Protein AF-A0A2D5BRN7-F1 (afdb_monomer)

Secondary structure (DSSP, 8-state):
--TTS-HHHHHHHIIIII---HHHHHHHHHHHHHHHHHS-GGGB-SEEEETTTTEEEE-TTSTTPPP--GGGB---HHHHB-THHHHHHHHB-TTGGGGGT--HHHHHHHHHHHHT-S-THHHHHHHHHTGGG--GGGB-TTS-HHHHHHHHHHHHH----

Structure (mmCIF, N/CA/C/O backbone):
data_AF-A0A2D5BRN7-F1
#
_entry.id   AF-A0A2D5BRN7-F1
#
loop_
_atom_site.group_PDB
_atom_site.id
_atom_site.type_symbol
_atom_site.label_atom_id
_atom_site.label_alt_id
_atom_site.label_comp_id
_atom_site.label_asym_id
_atom_site.label_entity_id
_atom_site.label_seq_id
_atom_site.pdbx_PDB_ins_code
_atom_site.Cartn_x
_atom_site.Cartn_y
_atom_site.Cartn_z
_atom_site.occupancy
_atom_site.B_iso_or_equiv
_atom_site.auth_seq_id
_atom_site.auth_comp_id
_atom_site.auth_asym_id
_atom_site.auth_atom_id
_atom_site.pdbx_PDB_model_num
ATOM 1 N N . MET A 1 1 ? -0.444 -4.645 -25.478 1.00 41.91 1 MET A N 1
ATOM 2 C CA . MET A 1 1 ? -0.661 -5.653 -26.539 1.00 41.91 1 MET A CA 1
ATOM 3 C C . MET A 1 1 ? 0.668 -5.868 -27.277 1.00 41.91 1 MET A C 1
ATOM 5 O O . MET A 1 1 ? 0.837 -5.384 -28.381 1.00 41.91 1 MET A O 1
ATOM 9 N N . LEU A 1 2 ? 1.646 -6.511 -26.616 1.00 46.59 2 LEU A N 1
ATOM 10 C CA . LEU A 1 2 ? 3.010 -6.772 -27.132 1.00 46.59 2 LEU A CA 1
ATOM 11 C C . LEU A 1 2 ? 3.232 -8.255 -27.507 1.00 46.59 2 LEU A C 1
ATOM 13 O O . LEU A 1 2 ? 4.282 -8.614 -28.023 1.00 46.59 2 LEU A O 1
ATOM 17 N N . PHE A 1 3 ? 2.231 -9.114 -27.284 1.00 48.59 3 PHE A N 1
ATOM 18 C CA . PHE A 1 3 ? 2.343 -10.577 -27.379 1.00 48.59 3 PHE A CA 1
ATOM 19 C C . PHE A 1 3 ? 2.265 -11.162 -28.805 1.00 48.59 3 PHE A C 1
ATOM 21 O O . PHE A 1 3 ? 2.255 -12.377 -28.951 1.00 48.59 3 PHE A O 1
ATOM 28 N N . PHE A 1 4 ? 2.216 -10.332 -29.854 1.00 57.69 4 PHE A N 1
ATOM 29 C CA . PHE A 1 4 ? 2.143 -10.788 -31.257 1.00 57.69 4 PHE A CA 1
ATOM 30 C C . PHE A 1 4 ? 3.431 -10.556 -32.061 1.00 57.69 4 PHE A C 1
ATOM 32 O O . PHE A 1 4 ? 3.465 -10.839 -33.257 1.00 57.69 4 PHE A O 1
ATOM 39 N N . LEU A 1 5 ? 4.488 -10.035 -31.436 1.00 56.72 5 LEU A N 1
ATOM 40 C CA . LEU A 1 5 ? 5.772 -9.845 -32.104 1.00 56.72 5 LEU A CA 1
ATOM 41 C C . LEU A 1 5 ? 6.642 -11.108 -31.966 1.00 56.72 5 LEU A C 1
ATOM 43 O O . LEU A 1 5 ? 6.657 -11.715 -30.893 1.00 56.72 5 LEU A O 1
ATOM 47 N N . PRO A 1 6 ? 7.396 -11.491 -33.015 1.00 76.44 6 PRO A N 1
ATOM 48 C CA . PRO A 1 6 ? 8.468 -12.474 -32.910 1.00 76.44 6 PRO A CA 1
ATOM 49 C C . PRO A 1 6 ? 9.373 -12.171 -31.711 1.00 76.44 6 PRO A C 1
ATOM 51 O O . PRO A 1 6 ? 9.703 -11.009 -31.458 1.00 76.44 6 PRO A O 1
ATOM 54 N N . HIS A 1 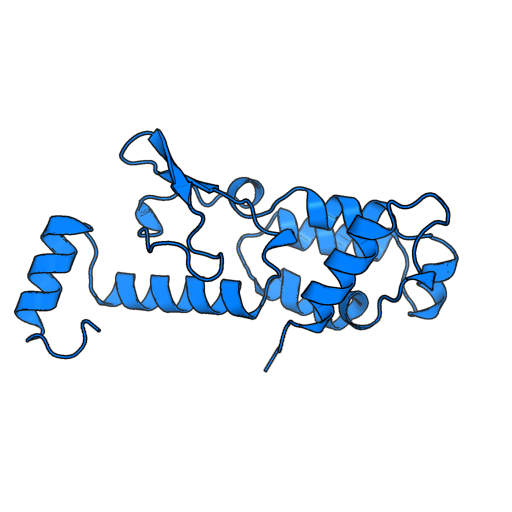7 ? 9.781 -13.213 -30.986 1.00 66.69 7 HIS A N 1
ATOM 55 C CA . HIS A 1 7 ? 10.510 -13.098 -29.718 1.00 66.69 7 HIS A CA 1
ATOM 56 C C . HIS A 1 7 ? 11.777 -12.224 -29.830 1.00 66.69 7 HIS A C 1
ATOM 58 O O . HIS A 1 7 ? 12.123 -11.497 -28.898 1.00 66.69 7 HIS A O 1
ATOM 64 N N . ASP A 1 8 ? 12.416 -12.231 -31.001 1.00 67.69 8 ASP A N 1
ATOM 65 C CA . ASP A 1 8 ? 13.614 -11.449 -31.315 1.00 67.69 8 ASP A CA 1
ATOM 66 C C . ASP A 1 8 ? 13.337 -9.940 -31.409 1.00 67.69 8 ASP A C 1
ATOM 68 O O . ASP A 1 8 ? 14.150 -9.130 -30.970 1.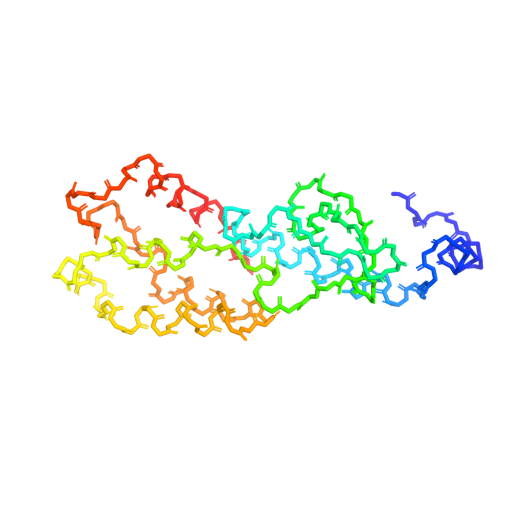00 67.69 8 ASP A O 1
ATOM 72 N N . LEU A 1 9 ? 12.163 -9.545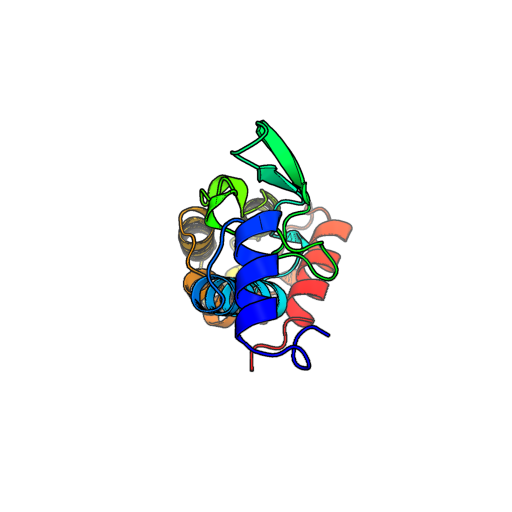 -31.914 1.00 67.50 9 LEU A N 1
ATOM 73 C CA . LEU A 1 9 ? 11.755 -8.140 -32.006 1.00 67.50 9 LEU A CA 1
ATOM 74 C C . LEU A 1 9 ? 11.314 -7.587 -30.648 1.00 67.50 9 LEU A C 1
ATOM 76 O O . LEU A 1 9 ? 11.620 -6.440 -30.330 1.00 67.50 9 LEU A O 1
ATOM 80 N N . VAL A 1 10 ? 10.656 -8.407 -29.821 1.00 67.50 10 VAL A N 1
ATOM 81 C CA . VAL A 1 10 ? 10.353 -8.051 -28.424 1.00 67.50 10 VAL A CA 1
ATOM 82 C C . VAL A 1 10 ? 11.653 -7.827 -27.652 1.00 67.50 10 VAL A C 1
ATOM 84 O O . VAL A 1 10 ? 11.815 -6.790 -27.016 1.00 67.50 10 VAL A O 1
ATOM 87 N N . ASN A 1 11 ? 12.611 -8.750 -27.772 1.00 65.88 11 ASN A N 1
ATOM 88 C CA . ASN A 1 11 ? 13.938 -8.610 -27.174 1.00 65.88 11 ASN A CA 1
ATOM 89 C C . ASN A 1 11 ? 14.634 -7.317 -27.611 1.00 65.88 11 ASN A C 1
ATOM 91 O O . ASN A 1 11 ? 15.166 -6.594 -26.770 1.00 65.88 11 ASN A O 1
ATOM 95 N N . LEU A 1 12 ? 14.609 -7.004 -28.908 1.00 62.31 12 LEU A N 1
ATOM 96 C CA . LEU A 1 12 ? 15.291 -5.836 -29.455 1.00 62.31 12 LEU A CA 1
ATOM 97 C C . LEU A 1 12 ? 14.672 -4.519 -28.960 1.00 62.31 12 LEU A C 1
ATOM 99 O O . LEU A 1 12 ? 15.410 -3.649 -28.505 1.00 62.31 12 LEU A O 1
ATOM 103 N N . VAL A 1 13 ? 13.339 -4.394 -28.955 1.00 67.50 13 VAL A N 1
ATOM 104 C CA . VAL A 1 13 ? 12.639 -3.194 -28.453 1.00 67.50 13 VAL A CA 1
ATOM 105 C C . VAL A 1 13 ? 12.846 -3.008 -26.948 1.00 67.50 13 VAL A C 1
ATOM 107 O O . VAL A 1 13 ? 13.180 -1.910 -26.509 1.00 67.50 13 VAL A O 1
ATOM 110 N N . LEU A 1 14 ? 12.702 -4.071 -26.148 1.00 65.81 14 LEU A N 1
ATOM 111 C CA . LEU A 1 14 ? 12.888 -3.989 -24.694 1.00 65.81 14 LEU A CA 1
ATOM 112 C C . LEU A 1 14 ? 14.335 -3.657 -24.314 1.00 65.81 14 LEU A C 1
ATOM 114 O O . LEU A 1 14 ? 14.566 -2.899 -23.371 1.00 65.81 14 LEU A O 1
ATOM 118 N N . THR A 1 15 ? 15.305 -4.170 -25.071 1.00 65.06 15 THR A N 1
ATOM 119 C CA . THR A 1 15 ? 16.726 -3.908 -24.819 1.00 65.06 15 THR A CA 1
ATOM 120 C C . THR A 1 15 ? 17.120 -2.484 -25.218 1.00 65.06 15 THR A C 1
ATOM 122 O O . THR A 1 15 ? 17.881 -1.850 -24.491 1.00 65.06 15 THR A O 1
ATOM 125 N N . PHE A 1 16 ? 16.584 -1.956 -26.326 1.00 61.03 16 PHE A N 1
ATOM 126 C CA . PHE A 1 16 ? 16.888 -0.596 -26.789 1.00 61.03 16 PHE A CA 1
ATOM 127 C C . PHE A 1 16 ? 16.191 0.502 -25.970 1.00 61.03 16 PHE A C 1
ATOM 129 O O . PHE A 1 16 ? 16.851 1.454 -25.563 1.00 61.03 16 PHE A O 1
ATOM 136 N N . GLU A 1 17 ? 14.887 0.380 -25.711 1.00 71.12 17 GLU A N 1
ATOM 137 C CA . GLU A 1 17 ? 14.092 1.445 -25.069 1.00 71.12 17 GLU A CA 1
ATOM 138 C C . GLU A 1 17 ? 14.144 1.386 -23.537 1.00 71.12 17 GLU A C 1
ATOM 140 O O . GLU A 1 17 ? 14.224 2.404 -22.847 1.00 71.12 17 GLU A O 1
ATOM 145 N N . LEU A 1 18 ? 14.090 0.176 -22.977 1.00 70.62 18 LEU A N 1
ATOM 146 C CA . LEU A 1 18 ? 13.891 -0.029 -21.539 1.00 70.62 18 LEU A CA 1
ATOM 147 C C . LEU A 1 18 ? 15.127 -0.608 -20.843 1.00 70.62 18 LEU A C 1
ATOM 149 O O . LEU A 1 18 ? 15.237 -0.511 -19.617 1.00 70.62 18 LEU A O 1
ATOM 153 N N . GLN A 1 19 ? 16.080 -1.134 -21.621 1.00 80.44 19 GLN A N 1
ATOM 154 C CA . GLN A 1 19 ? 17.289 -1.808 -21.147 1.00 80.44 19 GLN A CA 1
ATOM 155 C C . GLN A 1 19 ? 16.971 -2.990 -20.216 1.00 80.44 19 GLN A C 1
ATOM 157 O O . GLN A 1 19 ? 17.643 -3.183 -19.202 1.00 80.44 19 GLN A O 1
ATOM 162 N N . ILE A 1 20 ? 15.933 -3.767 -20.540 1.00 83.06 20 ILE A N 1
ATOM 163 C CA . ILE A 1 20 ? 15.496 -4.936 -19.760 1.00 83.06 20 ILE A CA 1
ATOM 164 C C . ILE A 1 20 ? 15.323 -6.173 -20.635 1.00 83.06 20 ILE A C 1
ATOM 166 O O . ILE A 1 20 ? 15.078 -6.076 -21.838 1.00 83.06 20 ILE A O 1
ATOM 170 N N . SER A 1 21 ? 15.404 -7.343 -20.003 1.00 84.94 21 SER A N 1
ATOM 171 C CA . SER A 1 21 ? 15.042 -8.615 -20.638 1.00 84.94 21 SER A CA 1
ATOM 172 C C . SER A 1 21 ? 13.523 -8.866 -20.578 1.00 84.94 21 SER A C 1
ATOM 174 O O . SER A 1 21 ? 12.849 -8.312 -19.707 1.00 84.94 21 SER A O 1
ATOM 176 N N . PRO A 1 22 ? 12.948 -9.736 -21.433 1.00 82.12 22 PRO A N 1
ATOM 177 C CA . PRO A 1 22 ? 11.542 -10.130 -21.307 1.00 82.12 22 PRO A CA 1
ATOM 178 C C . PRO A 1 22 ? 11.216 -10.821 -19.981 1.00 82.12 22 PRO A C 1
ATOM 180 O O . PRO A 1 22 ? 10.101 -10.685 -19.489 1.00 82.12 22 PRO A O 1
ATOM 183 N N . LEU A 1 23 ? 12.178 -11.553 -19.405 1.00 86.44 23 LEU A N 1
ATOM 184 C CA . LEU A 1 23 ? 12.014 -12.183 -18.096 1.00 86.44 23 LEU A CA 1
ATOM 185 C C . LEU A 1 23 ? 11.847 -11.116 -17.010 1.00 86.44 23 LEU A C 1
ATOM 187 O O . LEU A 1 23 ? 10.888 -11.161 -16.250 1.00 86.44 23 LEU A O 1
ATOM 191 N N . GLU A 1 24 ? 12.728 -10.114 -17.007 1.00 87.38 24 GLU A N 1
ATOM 192 C CA . GLU A 1 24 ? 12.648 -8.973 -16.089 1.00 87.38 24 GLU A CA 1
ATOM 193 C C . GLU A 1 24 ? 11.343 -8.186 -16.278 1.00 87.38 24 GLU A C 1
ATOM 195 O O . GLU A 1 24 ? 10.703 -7.806 -15.301 1.00 87.38 24 GLU A O 1
ATOM 200 N N . LEU A 1 25 ? 10.891 -8.002 -17.525 1.00 87.75 25 LEU A N 1
ATOM 201 C CA . LEU A 1 25 ? 9.590 -7.397 -17.804 1.00 87.75 25 LEU A CA 1
ATOM 202 C C . LEU A 1 25 ? 8.438 -8.212 -17.195 1.00 87.75 25 LEU A C 1
ATOM 204 O O . LEU A 1 25 ? 7.533 -7.626 -16.606 1.00 87.75 25 LEU A O 1
ATOM 208 N N . SER A 1 26 ? 8.457 -9.541 -17.336 1.00 89.44 26 SER A N 1
ATOM 209 C CA . SER A 1 26 ? 7.436 -10.418 -16.749 1.00 89.44 26 SER A CA 1
ATOM 210 C C . SER A 1 26 ? 7.421 -10.302 -15.226 1.00 89.44 26 SER A C 1
ATOM 212 O O . SER A 1 26 ? 6.364 -10.077 -14.645 1.00 89.44 26 SER A O 1
ATOM 214 N N . GLU A 1 27 ? 8.591 -10.376 -14.586 1.00 93.06 27 GLU A N 1
ATOM 215 C CA . GLU A 1 27 ? 8.728 -10.233 -13.133 1.00 93.06 27 GLU A CA 1
ATOM 216 C C . GLU A 1 27 ? 8.251 -8.862 -12.634 1.00 93.06 27 GLU A C 1
ATOM 218 O O . GLU A 1 27 ? 7.600 -8.763 -11.592 1.00 93.06 27 GLU A O 1
ATOM 223 N N . ASP A 1 28 ? 8.557 -7.792 -13.371 1.00 94.00 28 ASP A N 1
ATOM 224 C CA . ASP A 1 28 ? 8.101 -6.443 -13.049 1.00 94.00 28 ASP A CA 1
ATOM 225 C C . ASP A 1 28 ? 6.581 -6.314 -13.169 1.00 94.00 28 ASP A C 1
ATOM 227 O O . ASP A 1 28 ? 5.944 -5.749 -12.279 1.00 94.00 28 ASP A O 1
ATOM 231 N N . ILE A 1 29 ? 5.993 -6.837 -14.250 1.00 91.56 29 ILE A N 1
ATOM 232 C CA . ILE A 1 29 ? 4.541 -6.828 -14.453 1.00 91.56 29 ILE A CA 1
ATOM 233 C C . ILE A 1 29 ? 3.856 -7.599 -13.324 1.00 91.56 29 ILE A C 1
ATOM 235 O O . ILE A 1 29 ? 2.940 -7.057 -12.706 1.00 91.56 29 ILE A O 1
ATOM 239 N N . ASP A 1 30 ? 4.322 -8.806 -13.003 1.00 93.69 30 ASP A N 1
ATOM 240 C CA . ASP A 1 30 ? 3.763 -9.619 -11.920 1.00 93.69 30 ASP A CA 1
ATOM 241 C C . ASP A 1 30 ? 3.862 -8.895 -10.573 1.00 93.69 30 ASP A C 1
ATOM 243 O O . ASP A 1 30 ? 2.896 -8.858 -9.800 1.00 93.69 30 ASP A O 1
ATOM 247 N N . PHE A 1 31 ? 4.998 -8.246 -10.304 1.00 94.38 31 PHE A N 1
ATOM 248 C CA . PHE A 1 31 ? 5.183 -7.425 -9.114 1.00 94.38 31 PHE A CA 1
ATOM 249 C C . PHE A 1 31 ? 4.170 -6.271 -9.065 1.00 94.38 31 PHE A C 1
ATOM 251 O O . PHE A 1 31 ? 3.454 -6.124 -8.070 1.00 94.38 31 PHE A O 1
ATOM 258 N N . PHE A 1 32 ? 4.067 -5.461 -10.123 1.00 94.19 32 PHE A N 1
ATOM 259 C CA . PHE A 1 32 ? 3.172 -4.301 -10.149 1.00 94.19 32 PHE A CA 1
ATOM 260 C C . PHE A 1 32 ? 1.701 -4.701 -10.062 1.00 94.19 32 PHE A C 1
ATOM 262 O O . PHE A 1 32 ? 0.961 -4.115 -9.274 1.00 94.19 32 PHE A O 1
ATOM 269 N N . VAL A 1 33 ? 1.287 -5.735 -10.797 1.00 92.69 33 VAL A N 1
ATOM 270 C CA . VAL A 1 33 ? -0.078 -6.277 -10.757 1.00 92.69 33 VAL A CA 1
ATOM 271 C C . VAL A 1 33 ? -0.409 -6.806 -9.362 1.00 92.69 33 VAL A C 1
ATOM 273 O O . VAL A 1 33 ? -1.506 -6.569 -8.852 1.00 92.69 33 VAL A O 1
ATOM 276 N N . THR A 1 34 ? 0.540 -7.464 -8.693 1.00 94.12 34 THR A N 1
ATOM 277 C CA . THR A 1 34 ? 0.330 -7.930 -7.318 1.00 94.12 34 THR A CA 1
ATOM 278 C C . THR A 1 34 ? 0.063 -6.758 -6.375 1.00 94.12 34 THR A C 1
ATOM 280 O O . THR A 1 34 ? -0.878 -6.812 -5.581 1.00 94.12 34 THR A O 1
ATOM 283 N N . TRP A 1 35 ? 0.859 -5.692 -6.457 1.00 95.00 35 TRP A N 1
ATOM 284 C CA . TRP A 1 35 ? 0.678 -4.501 -5.626 1.00 95.00 35 TRP A CA 1
ATOM 285 C C . TRP A 1 35 ? -0.633 -3.778 -5.921 1.00 95.00 35 TRP A C 1
ATOM 287 O O . TRP A 1 35 ? -1.385 -3.502 -4.989 1.00 95.00 35 TRP A O 1
ATOM 297 N N . HIS A 1 36 ? -0.932 -3.563 -7.199 1.00 91.50 36 HIS A N 1
ATOM 298 C CA . HIS A 1 36 ? -2.166 -2.959 -7.691 1.00 91.50 36 HIS A CA 1
ATOM 299 C C . HIS A 1 36 ? -3.419 -3.627 -7.115 1.00 91.50 36 HIS A C 1
ATOM 301 O O . HIS A 1 36 ? -4.329 -2.951 -6.646 1.00 91.50 36 HIS A O 1
ATOM 307 N N . ASN A 1 37 ? -3.455 -4.962 -7.131 1.00 91.06 37 ASN A N 1
ATOM 308 C CA . ASN A 1 37 ? -4.608 -5.735 -6.669 1.00 91.06 37 ASN A CA 1
ATOM 309 C C . ASN A 1 37 ? -4.671 -5.878 -5.144 1.00 91.06 37 ASN A C 1
ATOM 311 O O . ASN A 1 37 ? -5.723 -6.201 -4.599 1.00 91.06 37 ASN A O 1
ATOM 315 N N . THR A 1 38 ? -3.547 -5.688 -4.448 1.00 93.62 38 THR A N 1
ATOM 316 C CA . THR A 1 38 ? -3.443 -5.982 -3.013 1.00 93.62 38 THR A CA 1
ATOM 317 C C . THR A 1 38 ? -3.517 -4.730 -2.149 1.00 93.62 38 THR A C 1
ATOM 319 O O . THR A 1 38 ? -4.105 -4.773 -1.070 1.00 93.62 38 THR A O 1
ATOM 322 N N . VAL A 1 39 ? -2.890 -3.630 -2.571 1.00 95.38 39 VAL A N 1
ATOM 323 C CA . VAL A 1 39 ? -2.714 -2.431 -1.748 1.00 95.38 39 VAL A CA 1
ATOM 324 C C . VAL A 1 39 ? -3.523 -1.273 -2.332 1.00 95.38 39 VAL A C 1
ATOM 326 O O . VAL A 1 39 ? -3.271 -0.857 -3.460 1.00 95.38 39 VAL A O 1
ATOM 329 N N . PRO A 1 40 ? -4.451 -0.687 -1.555 1.00 95.00 40 PRO A N 1
ATOM 330 C CA . PRO A 1 40 ? -5.156 0.527 -1.930 1.00 95.00 40 PRO A CA 1
ATOM 331 C C . PRO A 1 40 ? -4.216 1.647 -2.364 1.00 95.00 40 PRO A C 1
ATOM 333 O O . PRO A 1 40 ? -3.257 1.975 -1.660 1.00 95.00 40 PRO A O 1
ATOM 336 N N . SER A 1 41 ? -4.555 2.300 -3.473 1.00 94.06 41 SER A N 1
ATOM 337 C CA . SER A 1 41 ? -3.787 3.418 -4.026 1.00 94.06 41 SER A CA 1
ATOM 338 C C . SER A 1 41 ? -3.561 4.547 -3.018 1.00 94.06 41 SER A C 1
ATOM 340 O O . SER A 1 41 ? -2.498 5.159 -3.023 1.00 94.06 41 SER A O 1
ATOM 342 N N . LEU A 1 42 ? -4.507 4.784 -2.098 1.00 95.50 42 LEU A N 1
ATOM 343 C CA . LEU A 1 42 ? -4.350 5.773 -1.027 1.00 95.50 42 LEU A CA 1
ATOM 344 C C . LEU A 1 42 ? -3.106 5.525 -0.156 1.00 95.50 42 LEU A C 1
ATOM 346 O O . LEU A 1 42 ? -2.519 6.488 0.340 1.00 95.50 42 LEU A O 1
ATOM 350 N N . PHE A 1 43 ? -2.713 4.264 0.054 1.00 96.62 43 PHE A N 1
ATOM 351 C CA . PHE A 1 43 ? -1.569 3.875 0.891 1.00 96.62 43 PHE A CA 1
ATOM 352 C C . PHE A 1 43 ? -0.235 3.866 0.143 1.00 96.62 43 PHE A C 1
ATOM 354 O O . PHE A 1 43 ? 0.812 3.700 0.767 1.00 96.62 43 PHE A O 1
ATOM 361 N N . LEU A 1 44 ? -0.254 4.087 -1.168 1.00 96.62 44 LEU A N 1
ATOM 362 C CA . LEU A 1 44 ? 0.938 4.149 -1.998 1.00 96.62 44 LEU A CA 1
ATOM 363 C C . LEU A 1 44 ? 1.334 5.603 -2.254 1.00 96.62 44 LEU A C 1
ATOM 365 O O . LEU A 1 44 ? 0.500 6.510 -2.293 1.00 96.62 44 LEU A O 1
ATOM 369 N N . SER A 1 45 ? 2.632 5.838 -2.412 1.00 96.31 45 SER A N 1
ATOM 370 C CA . SER A 1 45 ? 3.144 7.117 -2.890 1.00 96.31 45 SER A CA 1
ATOM 371 C C . SER A 1 45 ? 2.645 7.368 -4.319 1.00 96.31 45 SER A C 1
ATOM 373 O O . SER A 1 45 ? 2.648 6.438 -5.129 1.00 96.31 45 SER A O 1
ATOM 375 N N . PRO A 1 46 ? 2.267 8.607 -4.685 1.00 95.25 46 PRO A N 1
ATOM 376 C CA . PRO A 1 46 ? 1.836 8.931 -6.047 1.00 95.25 46 PRO A CA 1
ATOM 377 C C . PRO A 1 46 ? 2.966 8.824 -7.081 1.00 95.25 46 PRO A C 1
ATOM 379 O O . PRO A 1 46 ? 2.712 8.723 -8.283 1.00 95.25 46 PRO A O 1
ATOM 382 N N . ARG A 1 47 ? 4.222 8.887 -6.626 1.00 95.31 47 ARG A N 1
ATOM 383 C CA . ARG A 1 47 ? 5.400 8.999 -7.484 1.00 95.31 47 ARG A CA 1
ATOM 384 C C . ARG A 1 47 ? 6.609 8.280 -6.903 1.00 95.31 47 ARG A C 1
ATOM 386 O O . ARG A 1 47 ? 6.752 8.199 -5.686 1.00 95.31 47 ARG A O 1
ATOM 393 N N . LEU A 1 48 ? 7.496 7.839 -7.784 1.00 96.31 48 LEU A N 1
ATOM 394 C CA . LEU A 1 48 ? 8.792 7.247 -7.458 1.00 96.31 48 LEU A CA 1
ATOM 395 C C . LEU A 1 48 ? 9.896 8.002 -8.195 1.00 96.31 48 LEU A C 1
ATOM 397 O O . LEU A 1 48 ? 9.651 8.594 -9.243 1.00 96.31 48 LEU A O 1
ATOM 401 N N . LEU A 1 49 ? 11.104 8.020 -7.637 1.00 96.62 49 LEU A N 1
ATOM 402 C CA . LEU A 1 49 ? 12.255 8.634 -8.297 1.00 96.62 49 LEU A CA 1
ATOM 403 C C . LEU A 1 49 ? 12.802 7.674 -9.359 1.00 96.62 49 LEU A C 1
ATOM 405 O O . LEU A 1 49 ? 13.200 6.562 -9.017 1.00 96.62 49 LEU A O 1
ATOM 409 N N . ASP A 1 50 ? 12.858 8.111 -10.615 1.00 95.25 50 ASP A N 1
ATOM 410 C CA . ASP A 1 50 ? 13.622 7.432 -11.660 1.00 95.25 50 ASP A CA 1
ATOM 411 C C . ASP A 1 50 ? 15.109 7.765 -11.483 1.00 95.25 50 ASP A C 1
ATOM 413 O O . ASP A 1 50 ? 15.516 8.928 -11.520 1.00 95.25 50 ASP A O 1
ATOM 417 N N . THR A 1 51 ? 15.932 6.748 -11.259 1.00 94.12 51 THR A N 1
ATOM 418 C CA . THR A 1 51 ? 17.352 6.891 -10.939 1.00 94.12 51 THR A CA 1
ATOM 419 C C . THR A 1 51 ? 18.220 7.168 -12.160 1.00 94.12 51 THR A C 1
ATOM 421 O O . THR A 1 51 ? 19.349 7.617 -11.988 1.00 94.12 51 THR A O 1
ATOM 424 N N . ARG A 1 52 ? 17.727 6.928 -13.384 1.00 91.12 52 ARG A N 1
ATOM 425 C CA . ARG A 1 52 ? 18.476 7.221 -14.621 1.00 91.12 52 ARG A CA 1
ATOM 426 C C . ARG A 1 52 ? 18.600 8.718 -14.851 1.00 91.12 52 ARG A C 1
ATOM 428 O O . ARG A 1 52 ? 19.641 9.210 -15.270 1.00 91.12 52 ARG A O 1
ATOM 435 N N . TYR A 1 53 ? 17.508 9.420 -14.585 1.00 90.75 53 TYR A N 1
ATOM 436 C CA . TYR A 1 53 ? 17.342 10.824 -14.938 1.00 90.75 53 TYR A CA 1
ATOM 437 C C . TYR A 1 53 ? 17.130 11.725 -13.714 1.00 90.75 53 TYR A C 1
ATOM 439 O O . TYR A 1 53 ? 17.046 12.942 -13.856 1.00 90.75 53 TYR A O 1
ATOM 447 N N . LEU A 1 54 ? 17.026 11.133 -12.519 1.00 91.75 54 LEU A N 1
ATOM 448 C CA . LEU A 1 54 ? 16.813 11.816 -11.242 1.00 91.75 54 LEU A CA 1
ATOM 449 C C . LEU A 1 54 ? 15.556 12.702 -11.222 1.00 91.75 54 LEU A C 1
ATOM 451 O O . LEU A 1 54 ? 15.543 13.764 -10.601 1.00 91.75 54 LEU A O 1
ATOM 455 N N . PHE A 1 55 ? 14.476 12.246 -11.864 1.00 94.19 55 PHE A N 1
ATOM 456 C CA . PHE A 1 55 ? 13.167 12.903 -11.821 1.00 94.19 55 PHE A CA 1
ATOM 457 C C . PHE A 1 55 ? 12.077 11.962 -11.309 1.00 94.19 55 PHE A C 1
ATOM 459 O O . PHE A 1 55 ? 12.196 10.742 -11.369 1.00 94.19 55 PHE A O 1
ATOM 466 N N . PHE A 1 56 ? 10.993 12.534 -10.788 1.00 95.00 56 PHE A N 1
ATOM 467 C CA . PHE A 1 56 ? 9.871 11.744 -10.296 1.00 95.00 56 PHE A CA 1
ATOM 468 C C . PHE A 1 56 ? 8.957 11.291 -11.435 1.00 95.00 56 PHE A C 1
ATOM 470 O O . PHE A 1 56 ? 8.377 12.120 -12.135 1.00 95.00 56 PHE A O 1
ATOM 477 N N . VAL A 1 57 ? 8.770 9.981 -11.550 1.00 94.44 57 VAL A N 1
ATOM 478 C CA . VAL A 1 57 ? 7.767 9.347 -12.409 1.00 94.44 57 VAL A CA 1
ATOM 479 C C . VAL A 1 57 ? 6.537 8.958 -11.598 1.00 94.44 57 VAL A C 1
ATOM 481 O O . VAL A 1 57 ? 6.586 8.803 -10.377 1.00 94.44 57 VAL A O 1
ATOM 484 N N . ALA A 1 58 ? 5.421 8.770 -12.292 1.00 94.62 58 ALA A N 1
ATOM 485 C CA . ALA A 1 58 ? 4.229 8.140 -11.740 1.00 94.62 58 ALA A CA 1
ATOM 486 C C . ALA A 1 58 ? 4.568 6.761 -11.134 1.00 94.62 58 ALA A C 1
ATOM 488 O O . ALA A 1 58 ? 5.320 6.002 -11.739 1.00 94.62 58 ALA A O 1
ATOM 489 N N . ASN A 1 59 ? 4.019 6.434 -9.958 1.00 95.31 59 ASN A N 1
ATOM 490 C CA . ASN A 1 59 ? 4.261 5.136 -9.320 1.00 95.31 59 ASN A CA 1
ATOM 491 C C . ASN A 1 59 ? 3.575 4.000 -10.114 1.00 95.31 59 ASN A C 1
ATOM 493 O O . ASN A 1 59 ? 2.343 3.966 -10.133 1.00 95.31 59 ASN A O 1
ATOM 497 N N . PRO A 1 60 ? 4.315 3.045 -10.715 1.00 94.31 60 PRO A N 1
ATOM 498 C CA . PRO A 1 60 ? 3.720 1.985 -11.538 1.00 94.31 60 PRO A CA 1
ATOM 499 C C . PRO A 1 60 ? 2.881 0.966 -10.754 1.00 94.31 60 PRO A C 1
ATOM 501 O O . PRO A 1 60 ? 2.153 0.183 -11.353 1.00 94.31 60 PRO A O 1
ATOM 504 N N . MET A 1 61 ? 2.957 0.965 -9.417 1.00 94.75 61 MET A N 1
ATOM 505 C CA . MET A 1 61 ? 2.091 0.142 -8.560 1.00 94.75 61 MET A CA 1
ATOM 506 C C . MET A 1 61 ? 0.653 0.676 -8.477 1.00 94.75 61 MET A C 1
ATOM 508 O O . MET A 1 61 ? -0.228 -0.009 -7.961 1.00 94.75 61 MET A O 1
ATOM 512 N N . LEU A 1 62 ? 0.404 1.898 -8.954 1.00 92.94 62 LEU A N 1
ATOM 513 C CA . LEU A 1 62 ? -0.926 2.491 -9.009 1.00 92.94 62 LEU A CA 1
ATOM 514 C C . LEU A 1 62 ? -1.682 2.071 -10.277 1.00 92.94 62 LEU A C 1
ATOM 516 O O . LEU A 1 62 ? -1.113 1.889 -11.353 1.00 92.94 62 LEU A O 1
ATOM 520 N N . VAL A 1 63 ? -3.005 1.970 -10.158 1.00 87.81 63 VAL A N 1
ATOM 521 C CA . VAL A 1 63 ? -3.904 1.627 -11.268 1.00 87.81 63 VAL A CA 1
ATOM 522 C C . VAL A 1 63 ? -3.809 2.658 -12.391 1.00 87.81 63 VAL A C 1
ATOM 524 O O . VAL A 1 63 ? -3.948 3.849 -12.140 1.00 87.81 63 VAL A O 1
ATOM 527 N N . ASN A 1 64 ? -3.644 2.198 -13.635 1.00 86.31 64 ASN A N 1
ATOM 528 C CA . ASN A 1 64 ? -3.567 3.034 -14.843 1.00 86.31 64 ASN A CA 1
ATOM 529 C C . ASN A 1 64 ? -2.328 3.943 -14.930 1.00 86.31 64 ASN A C 1
ATOM 531 O O . ASN A 1 64 ? -2.317 4.882 -15.725 1.00 86.31 64 ASN A O 1
ATOM 535 N N . HIS A 1 65 ? -1.282 3.676 -14.145 1.00 87.88 65 HIS A N 1
ATOM 536 C CA . HIS A 1 65 ? -0.021 4.401 -14.266 1.00 87.88 65 HIS A CA 1
ATOM 537 C C . HIS A 1 65 ? 0.909 3.756 -15.308 1.00 87.88 65 HIS A C 1
ATOM 539 O O . HIS A 1 65 ? 0.859 2.541 -15.516 1.00 87.88 65 HIS A O 1
ATOM 545 N N . PRO A 1 66 ? 1.743 4.559 -15.997 1.00 89.06 66 PRO A N 1
ATOM 546 C CA . PRO A 1 66 ? 2.672 4.049 -16.995 1.00 89.06 66 PRO A CA 1
ATOM 547 C C . PRO A 1 66 ? 3.697 3.103 -16.369 1.00 89.06 66 PRO A C 1
ATOM 549 O O . PRO A 1 66 ? 4.152 3.298 -15.241 1.00 89.06 66 PRO A O 1
ATOM 552 N N . TYR A 1 67 ? 4.081 2.093 -17.145 1.00 90.00 67 TYR A N 1
ATOM 553 C CA . TYR A 1 67 ? 5.149 1.177 -16.778 1.00 90.00 67 TYR A CA 1
ATOM 554 C C . TYR A 1 67 ? 6.502 1.900 -16.772 1.00 90.00 67 TYR A C 1
ATOM 556 O O . TYR A 1 67 ? 6.861 2.565 -17.743 1.00 90.00 67 TYR A O 1
ATOM 564 N N . THR A 1 68 ? 7.268 1.689 -15.702 1.00 91.69 68 THR A N 1
ATOM 565 C CA . THR A 1 68 ? 8.689 2.036 -15.616 1.00 91.69 68 THR A CA 1
ATOM 566 C C . THR A 1 68 ? 9.424 0.841 -15.008 1.00 91.69 68 THR A C 1
ATOM 568 O O . THR A 1 68 ? 8.970 0.351 -13.970 1.00 91.69 68 THR A O 1
ATOM 571 N N . PRO A 1 69 ? 10.538 0.369 -15.597 1.00 92.25 69 PRO A N 1
ATOM 572 C CA . PRO A 1 69 ? 11.258 -0.786 -15.069 1.00 92.25 69 PRO A CA 1
ATOM 573 C C . PRO A 1 69 ? 11.725 -0.590 -13.630 1.00 92.25 69 PRO A C 1
ATOM 575 O O . PRO A 1 69 ? 12.289 0.458 -13.300 1.00 92.25 69 PRO A O 1
ATOM 578 N N . ARG A 1 70 ? 11.569 -1.611 -12.777 1.00 93.88 70 ARG A N 1
ATOM 579 C CA . ARG A 1 70 ? 11.933 -1.514 -11.349 1.00 93.88 70 ARG A CA 1
ATOM 580 C C . ARG A 1 70 ? 13.402 -1.183 -11.133 1.00 93.88 70 ARG A C 1
ATOM 582 O O . ARG A 1 70 ? 13.718 -0.452 -10.198 1.00 93.88 70 ARG A O 1
ATOM 589 N N . ARG A 1 71 ? 14.293 -1.684 -11.996 1.00 92.19 71 ARG A N 1
ATOM 590 C CA . ARG A 1 71 ? 15.740 -1.413 -11.928 1.00 92.19 71 ARG A CA 1
ATOM 591 C C . ARG A 1 71 ? 16.091 0.077 -11.982 1.00 92.19 71 ARG A C 1
ATOM 593 O O . ARG A 1 71 ? 17.149 0.465 -11.498 1.00 92.19 71 ARG A O 1
ATOM 600 N N . HIS A 1 72 ? 15.208 0.892 -12.559 1.00 93.88 72 HIS A N 1
ATOM 601 C CA . HIS A 1 72 ? 15.385 2.334 -12.708 1.00 93.88 72 HIS A CA 1
ATOM 602 C C . HIS A 1 72 ? 14.619 3.128 -11.651 1.00 93.88 72 HIS A C 1
ATOM 604 O O . HIS A 1 72 ? 14.600 4.348 -11.716 1.00 93.88 72 HIS A O 1
ATOM 610 N N . LEU A 1 73 ? 13.963 2.474 -10.690 1.00 95.19 73 LEU A N 1
ATOM 611 C CA . LEU A 1 73 ? 13.151 3.133 -9.673 1.00 95.19 73 LEU A CA 1
ATOM 612 C C . LEU A 1 73 ? 13.828 3.075 -8.304 1.00 95.19 73 LEU A C 1
ATOM 614 O O . LEU A 1 73 ? 14.270 2.022 -7.837 1.00 95.19 73 LEU A O 1
ATOM 618 N N . ALA A 1 74 ? 13.826 4.203 -7.595 1.00 95.19 74 ALA A N 1
ATOM 619 C CA . ALA A 1 74 ? 14.073 4.209 -6.163 1.00 95.19 74 ALA A CA 1
ATOM 620 C C . ALA A 1 74 ? 12.899 3.515 -5.462 1.00 95.19 74 ALA A C 1
ATOM 622 O O . ALA A 1 74 ? 11.794 4.043 -5.379 1.00 95.19 74 ALA A O 1
ATOM 623 N N . MET A 1 75 ? 13.151 2.292 -5.005 1.00 93.62 75 MET A N 1
ATOM 624 C CA . MET A 1 75 ? 12.140 1.393 -4.449 1.00 93.62 75 MET A CA 1
ATOM 625 C C . MET A 1 75 ? 12.377 1.138 -2.959 1.00 93.62 75 MET A C 1
ATOM 627 O O . MET A 1 75 ? 12.191 0.017 -2.486 1.00 93.62 75 MET A O 1
ATOM 631 N N . ARG A 1 76 ? 12.860 2.122 -2.187 1.00 94.25 76 ARG A N 1
ATOM 632 C CA . ARG A 1 76 ? 12.945 1.945 -0.729 1.00 94.25 76 ARG A CA 1
ATOM 633 C C . ARG A 1 76 ? 11.519 1.899 -0.171 1.00 94.25 76 ARG A C 1
ATOM 635 O O . ARG A 1 76 ? 10.636 2.529 -0.742 1.00 94.25 76 ARG A O 1
ATOM 642 N N . PRO A 1 77 ? 11.267 1.216 0.957 1.00 94.06 77 PRO A N 1
ATOM 643 C CA . PRO A 1 77 ? 9.926 1.172 1.545 1.00 94.06 77 PRO A CA 1
ATOM 644 C C . PRO A 1 77 ? 9.291 2.565 1.709 1.00 94.06 77 PRO A C 1
ATOM 646 O O . PRO A 1 77 ? 8.138 2.764 1.341 1.00 94.06 77 PRO A O 1
ATOM 649 N N . ALA A 1 78 ? 10.081 3.556 2.137 1.00 92.06 78 ALA A N 1
ATOM 650 C CA . AL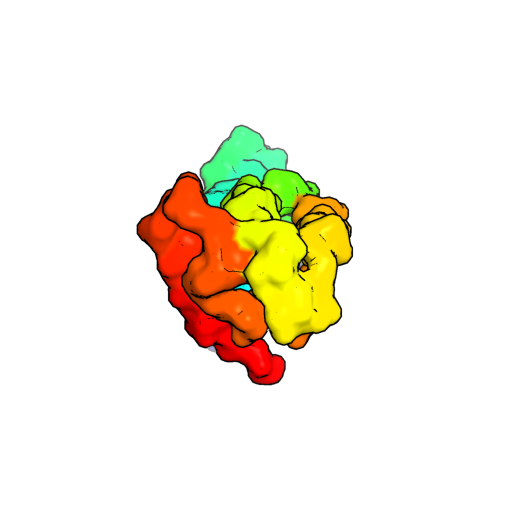A A 1 78 ? 9.650 4.949 2.278 1.00 92.06 78 ALA A CA 1
ATOM 651 C C . ALA A 1 78 ? 9.308 5.664 0.953 1.00 92.06 78 ALA A C 1
ATOM 653 O O . ALA A 1 78 ? 8.613 6.676 0.987 1.00 92.06 78 ALA A O 1
ATOM 654 N N . ASP A 1 79 ? 9.789 5.163 -0.189 1.00 93.88 79 ASP A N 1
ATOM 655 C CA . ASP A 1 79 ? 9.447 5.683 -1.519 1.00 93.88 79 ASP A CA 1
ATOM 656 C C . ASP A 1 79 ? 8.112 5.094 -2.006 1.00 93.88 79 ASP A C 1
ATOM 658 O O . ASP A 1 79 ? 7.334 5.771 -2.674 1.00 93.88 79 ASP A O 1
ATOM 662 N N . ILE A 1 80 ? 7.840 3.832 -1.655 1.00 95.25 80 ILE A N 1
ATOM 663 C CA . ILE A 1 80 ? 6.660 3.071 -2.090 1.00 95.25 80 ILE A CA 1
ATOM 664 C C . ILE A 1 80 ? 5.422 3.457 -1.284 1.00 95.25 80 ILE A C 1
ATOM 666 O O . ILE A 1 80 ? 4.356 3.702 -1.852 1.00 95.25 80 ILE A O 1
ATOM 670 N N . TRP A 1 81 ? 5.553 3.486 0.041 1.00 96.62 81 TRP A N 1
ATOM 671 C CA . TRP A 1 81 ? 4.449 3.723 0.960 1.00 96.62 81 TRP A CA 1
ATOM 672 C C . TRP A 1 81 ? 4.219 5.215 1.181 1.00 96.62 81 TRP A C 1
ATOM 674 O O . TRP A 1 81 ? 5.152 5.979 1.421 1.00 96.62 81 TRP A O 1
ATOM 684 N N . SER A 1 82 ? 2.956 5.634 1.181 1.00 94.25 82 SER A N 1
ATOM 685 C CA . SER A 1 82 ? 2.590 6.965 1.655 1.00 94.25 82 SER A CA 1
ATOM 686 C C . SER A 1 82 ? 2.352 6.968 3.169 1.00 94.25 82 SER A C 1
ATOM 688 O O . SER A 1 82 ? 2.186 5.936 3.823 1.00 94.25 82 SER A O 1
ATOM 690 N N . GLN A 1 83 ? 2.297 8.164 3.759 1.00 94.50 83 GLN A N 1
ATOM 691 C CA . GLN A 1 83 ? 2.077 8.334 5.202 1.00 94.50 83 GLN A CA 1
ATOM 692 C C . GLN A 1 83 ? 0.624 8.071 5.637 1.00 94.50 83 GLN A C 1
ATOM 694 O O . GLN A 1 83 ? 0.296 8.157 6.823 1.00 94.50 83 GLN A O 1
ATOM 699 N N . THR A 1 84 ? -0.269 7.745 4.702 1.00 96.44 84 THR A N 1
ATOM 700 C CA . THR A 1 84 ? -1.703 7.593 4.973 1.00 96.44 84 THR A CA 1
ATOM 701 C C . THR A 1 84 ? -2.012 6.324 5.771 1.00 96.44 84 THR A C 1
ATOM 703 O O . THR A 1 84 ? -2.867 6.375 6.654 1.00 96.44 84 THR A O 1
ATOM 706 N N . LEU A 1 85 ? -1.305 5.207 5.555 1.00 96.69 85 LEU A N 1
ATOM 707 C CA . LEU A 1 85 ? -1.515 3.979 6.334 1.00 96.69 85 LEU A CA 1
ATOM 708 C C . LEU A 1 85 ? -1.125 4.168 7.820 1.00 96.69 85 LEU A C 1
ATOM 710 O O . LEU A 1 85 ? -1.960 3.890 8.691 1.00 96.69 85 LEU A O 1
ATOM 714 N N . PRO A 1 86 ? 0.063 4.719 8.151 1.00 96.94 86 PRO A N 1
ATOM 715 C CA . PRO A 1 86 ? 0.374 5.159 9.512 1.00 96.94 86 PRO A CA 1
ATOM 716 C C . PRO A 1 86 ? -0.649 6.145 10.081 1.00 96.94 86 PRO A C 1
ATOM 718 O O . PRO A 1 86 ? -1.101 5.966 11.215 1.00 96.94 86 PRO A O 1
ATOM 721 N N . ALA A 1 87 ? -1.065 7.150 9.303 1.00 97.25 87 ALA A N 1
ATOM 722 C CA . ALA A 1 87 ? -2.050 8.136 9.746 1.00 97.25 87 ALA A CA 1
ATOM 723 C C . ALA A 1 87 ? -3.389 7.482 10.125 1.00 97.25 87 ALA A C 1
ATOM 725 O O . ALA A 1 87 ? -3.936 7.770 11.193 1.00 97.25 87 ALA A O 1
ATOM 726 N N . LEU A 1 88 ? -3.877 6.538 9.315 1.00 97.69 88 LEU A N 1
ATOM 727 C CA . LEU A 1 88 ? -5.081 5.761 9.605 1.00 97.69 88 LEU A CA 1
ATOM 728 C C . LEU A 1 88 ? -4.942 4.996 10.927 1.00 97.69 88 LEU A C 1
ATOM 730 O O . LEU A 1 88 ? -5.815 5.088 11.793 1.00 97.69 88 LEU A O 1
ATOM 734 N N . GLY A 1 89 ? -3.812 4.311 11.130 1.00 97.06 89 GLY A N 1
ATOM 735 C CA . GLY A 1 89 ? -3.507 3.611 12.380 1.00 97.06 89 GLY A CA 1
ATOM 736 C C . GLY A 1 89 ? -3.505 4.535 13.602 1.00 97.06 89 GLY A C 1
ATOM 737 O O . GLY A 1 89 ? -3.992 4.171 14.679 1.00 97.06 89 GLY A O 1
ATOM 738 N N . GLN A 1 90 ? -3.018 5.768 13.449 1.00 97.31 90 GLN A N 1
ATOM 739 C CA . GLN A 1 90 ? -3.022 6.761 14.523 1.00 97.31 90 GLN A CA 1
ATOM 740 C C . GLN A 1 90 ? -4.420 7.295 14.856 1.00 97.31 90 GLN A C 1
ATOM 742 O O . GLN A 1 90 ? -4.667 7.650 16.014 1.00 97.31 90 GLN A O 1
ATOM 747 N N . MET A 1 91 ? -5.360 7.278 13.913 1.00 97.75 91 MET A N 1
ATOM 748 C CA . MET A 1 91 ? -6.748 7.695 14.147 1.00 97.75 91 MET A CA 1
ATOM 749 C C . MET A 1 91 ? -7.589 6.647 14.898 1.00 97.75 91 MET A C 1
ATOM 751 O O . MET A 1 91 ? -8.647 6.986 15.435 1.00 97.75 91 MET A O 1
ATOM 755 N N . ILE A 1 92 ? -7.114 5.401 15.012 1.00 97.25 92 ILE A N 1
ATOM 756 C CA . ILE A 1 92 ? -7.798 4.3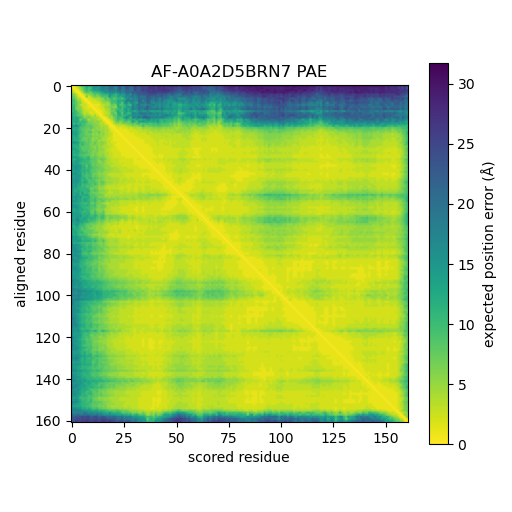31 15.755 1.00 97.25 92 ILE A CA 1
ATOM 757 C C . ILE A 1 92 ? -7.925 4.688 17.249 1.00 97.25 92 ILE A C 1
ATOM 759 O O . ILE A 1 92 ? -6.972 5.152 17.900 1.00 97.25 92 ILE A O 1
ATOM 763 N N . CYS A 1 93 ? -9.109 4.446 17.810 1.00 97.12 93 CYS A N 1
ATOM 764 C CA . CYS A 1 93 ? -9.415 4.573 19.234 1.00 97.12 93 CYS A CA 1
ATOM 765 C C . CYS A 1 93 ? -8.958 3.310 19.986 1.00 97.12 93 CYS A C 1
ATOM 767 O O . CYS A 1 93 ? -9.240 2.189 19.570 1.00 97.12 93 CYS A O 1
ATOM 769 N N . ARG A 1 94 ? -8.207 3.480 21.085 1.00 95.94 94 ARG A N 1
ATOM 770 C CA . ARG A 1 94 ? -7.564 2.362 21.810 1.00 95.94 94 ARG A CA 1
ATOM 771 C C . ARG A 1 94 ? -8.579 1.467 22.519 1.00 95.94 94 ARG A C 1
ATOM 773 O O . ARG A 1 94 ? -8.304 0.292 22.744 1.00 95.94 94 ARG A O 1
ATOM 780 N N . GLU A 1 95 ? -9.708 2.046 22.889 1.00 95.56 95 GLU A N 1
ATOM 781 C CA . GLU A 1 95 ? -10.783 1.432 23.649 1.00 95.56 95 GLU A CA 1
ATOM 782 C C . GLU A 1 95 ? -11.683 0.635 22.701 1.00 95.56 95 GLU A C 1
ATOM 784 O O . GLU A 1 95 ? -11.861 -0.565 22.888 1.00 95.56 95 GLU A O 1
ATOM 789 N N . ARG A 1 96 ? -12.142 1.275 21.619 1.00 94.75 96 ARG A N 1
ATOM 790 C CA . ARG A 1 96 ? -13.074 0.687 20.643 1.00 94.75 96 ARG A CA 1
ATOM 791 C C . ARG A 1 96 ? -12.459 -0.437 19.816 1.00 94.75 96 ARG A C 1
ATOM 793 O O . ARG A 1 96 ? -13.130 -1.396 19.470 1.00 94.75 96 ARG A O 1
ATOM 800 N N . ILE A 1 97 ? -11.153 -0.386 19.549 1.00 95.62 97 ILE A N 1
ATOM 801 C CA . ILE A 1 97 ? -10.480 -1.440 18.775 1.00 95.62 97 ILE A CA 1
ATOM 802 C C . ILE A 1 97 ? -10.415 -2.797 19.496 1.00 95.62 97 ILE A C 1
ATOM 804 O O . ILE A 1 97 ? -10.100 -3.816 18.884 1.00 95.62 97 ILE A O 1
ATOM 808 N N . ARG A 1 98 ? -10.726 -2.846 20.796 1.00 92.81 98 ARG A N 1
ATOM 809 C CA . ARG A 1 98 ? -10.784 -4.110 21.542 1.00 92.81 98 ARG A CA 1
ATOM 810 C C . ARG A 1 98 ? -11.913 -5.018 21.058 1.00 92.81 98 ARG A C 1
ATOM 812 O O . ARG A 1 98 ? -11.788 -6.232 21.196 1.00 92.81 98 ARG A O 1
ATOM 819 N N . GLU A 1 99 ? -12.954 -4.456 20.442 1.00 92.69 99 GLU A N 1
ATOM 820 C CA . GLU A 1 99 ? -14.076 -5.203 19.854 1.00 92.69 99 GLU A CA 1
ATOM 821 C C . GLU A 1 99 ? -13.598 -6.209 18.795 1.00 92.69 99 GLU A C 1
ATOM 823 O O . GLU A 1 99 ? -14.088 -7.334 18.728 1.00 92.69 99 GLU A O 1
ATOM 828 N N . VAL A 1 100 ? -12.541 -5.873 18.047 1.00 92.12 100 VAL A N 1
ATOM 829 C CA . VAL A 1 100 ? -11.917 -6.768 17.055 1.00 92.12 100 VAL A CA 1
ATOM 830 C C . VAL A 1 100 ? -10.803 -7.651 17.637 1.00 92.12 100 VAL A C 1
ATOM 832 O O . VAL A 1 100 ? -9.992 -8.203 16.889 1.00 92.12 100 VAL A O 1
ATOM 835 N N . ARG A 1 101 ? -10.760 -7.803 18.970 1.00 92.69 101 ARG A N 1
ATOM 836 C CA . ARG A 1 101 ? -9.784 -8.610 19.731 1.00 92.69 101 ARG A CA 1
ATOM 837 C C . ARG A 1 101 ? -8.327 -8.240 19.437 1.00 92.69 101 ARG A C 1
ATOM 839 O O . ARG A 1 101 ? -7.462 -9.106 19.322 1.00 92.69 101 ARG A O 1
ATOM 846 N N . SER A 1 102 ? -8.054 -6.945 19.297 1.00 93.75 102 SER A N 1
ATOM 847 C CA . SER A 1 102 ? -6.705 -6.428 19.072 1.00 93.75 102 SER A CA 1
ATOM 848 C C . SER A 1 102 ? -6.448 -5.157 19.879 1.00 93.75 102 SER A C 1
ATOM 850 O O . SER A 1 102 ? -7.355 -4.553 20.450 1.00 93.75 102 SER A O 1
ATOM 852 N N . TYR A 1 103 ? -5.185 -4.744 19.924 1.00 95.12 103 TYR A N 1
ATOM 853 C CA . TYR A 1 103 ? -4.740 -3.531 20.598 1.00 95.12 103 TYR A CA 1
ATOM 854 C C . TYR A 1 103 ? -4.126 -2.570 19.590 1.00 95.12 103 TYR A C 1
ATOM 856 O O . TYR A 1 103 ? -3.371 -2.979 18.707 1.00 95.12 103 TYR A O 1
ATOM 864 N N . LYS A 1 104 ? -4.350 -1.263 19.785 1.00 95.88 104 LYS A N 1
ATOM 865 C CA . LYS A 1 104 ? -3.771 -0.221 18.920 1.00 95.88 104 LYS A CA 1
ATOM 866 C C . LYS A 1 104 ? -2.258 -0.377 18.735 1.00 95.88 104 LYS A C 1
ATOM 868 O O . LYS A 1 104 ? -1.775 -0.223 17.624 1.00 95.88 104 LYS A O 1
ATOM 873 N N . LYS A 1 105 ? -1.511 -0.705 19.797 1.00 96.38 105 LYS A N 1
ATOM 874 C CA . LYS A 1 105 ? -0.053 -0.913 19.710 1.00 96.38 105 LYS A CA 1
ATOM 875 C C . LYS A 1 105 ? 0.318 -2.070 18.774 1.00 96.38 105 LYS A C 1
ATOM 877 O O . LYS A 1 105 ? 1.244 -1.923 17.990 1.00 96.38 105 LYS A O 1
ATOM 882 N N . CYS A 1 106 ? -0.415 -3.183 18.822 1.00 95.69 106 CYS A N 1
ATOM 883 C CA . CYS A 1 106 ? -0.192 -4.322 17.927 1.00 95.69 106 CYS A CA 1
ATOM 884 C C . CYS A 1 106 ? -0.475 -3.950 16.470 1.00 95.69 106 CYS A C 1
ATOM 886 O O . CYS A 1 106 ? 0.295 -4.302 15.587 1.00 95.69 106 CYS A O 1
ATOM 888 N N . ILE A 1 107 ? -1.548 -3.192 16.236 1.00 96.44 107 ILE A N 1
ATOM 889 C CA . ILE A 1 107 ? -1.915 -2.724 14.897 1.00 96.44 107 ILE A CA 1
ATOM 890 C C . ILE A 1 107 ? -0.858 -1.774 14.348 1.00 96.44 107 ILE A C 1
ATOM 892 O O . ILE A 1 107 ? -0.434 -1.938 13.213 1.00 96.44 107 ILE A O 1
ATOM 896 N N . LEU A 1 108 ? -0.399 -0.820 15.162 1.00 97.44 108 LEU A N 1
ATOM 897 C CA . LEU A 1 108 ? 0.688 0.075 14.776 1.00 97.44 108 LEU A CA 1
ATOM 898 C C . LEU A 1 108 ? 1.959 -0.710 14.455 1.00 97.44 108 LEU A C 1
ATOM 900 O O . LEU A 1 108 ? 2.578 -0.414 13.446 1.00 97.44 108 LEU A O 1
ATOM 904 N N . ARG A 1 109 ? 2.304 -1.742 15.238 1.00 97.06 109 ARG A N 1
ATOM 905 C CA . ARG A 1 109 ? 3.440 -2.619 14.922 1.00 97.06 109 ARG A CA 1
ATOM 906 C C . ARG A 1 109 ? 3.300 -3.250 13.537 1.00 97.06 109 ARG A C 1
ATOM 908 O O . ARG A 1 109 ? 4.207 -3.114 12.739 1.00 97.06 109 ARG A O 1
ATOM 915 N N . TRP A 1 110 ? 2.153 -3.852 13.221 1.00 96.56 110 TRP A N 1
ATOM 916 C CA . TRP A 1 110 ? 1.925 -4.435 11.891 1.00 96.56 110 TRP A CA 1
ATOM 917 C C . TRP A 1 110 ? 1.928 -3.397 10.766 1.00 96.56 110 TRP A C 1
ATOM 919 O O . TRP A 1 110 ? 2.328 -3.710 9.651 1.00 96.56 110 TRP A O 1
ATOM 929 N N . ILE A 1 111 ? 1.487 -2.167 11.038 1.00 97.31 111 ILE A N 1
ATOM 930 C CA . ILE A 1 111 ? 1.597 -1.062 10.079 1.00 97.31 111 ILE A CA 1
ATOM 931 C C . ILE A 1 111 ? 3.066 -0.697 9.846 1.00 97.31 111 ILE A C 1
ATOM 933 O O . ILE A 1 111 ? 3.454 -0.526 8.694 1.00 97.31 111 ILE A O 1
ATOM 937 N N . TYR A 1 112 ? 3.879 -0.614 10.903 1.00 96.38 112 TYR A N 1
ATOM 938 C CA . TYR A 1 112 ? 5.321 -0.390 10.782 1.00 96.38 112 TYR A CA 1
ATOM 939 C C . TYR A 1 112 ? 6.004 -1.527 10.019 1.00 96.38 112 TYR A C 1
ATOM 941 O O . TYR A 1 112 ? 6.734 -1.247 9.074 1.00 96.38 112 TYR A O 1
ATOM 949 N N . ASP A 1 113 ? 5.641 -2.783 10.302 1.00 95.75 113 ASP A N 1
ATOM 950 C CA . ASP A 1 113 ? 6.104 -3.941 9.532 1.00 95.75 113 ASP A CA 1
ATOM 951 C C . ASP A 1 113 ? 5.782 -3.779 8.030 1.00 95.75 113 ASP A C 1
ATOM 953 O O . ASP A 1 113 ? 6.585 -4.166 7.190 1.00 95.75 113 ASP A O 1
ATOM 957 N N . CYS A 1 114 ? 4.646 -3.174 7.657 1.00 95.31 114 CYS A N 1
ATOM 958 C CA . CYS A 1 114 ? 4.345 -2.888 6.249 1.00 95.31 114 CYS A CA 1
ATOM 959 C C . CYS A 1 114 ? 5.258 -1.794 5.683 1.00 95.31 114 CYS A C 1
ATOM 961 O O . CYS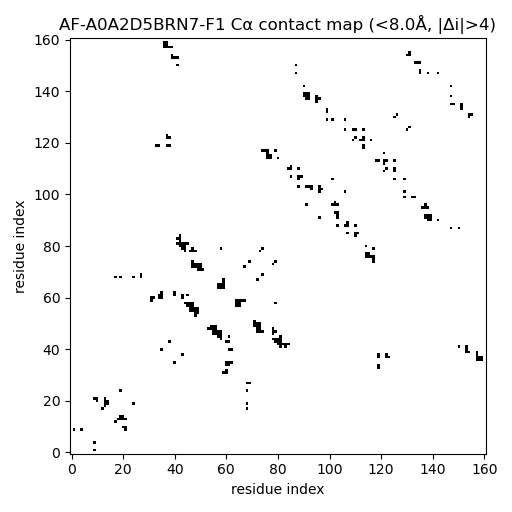 A 1 114 ? 5.902 -2.014 4.663 1.00 95.31 114 CYS A O 1
ATOM 963 N N . VAL A 1 115 ? 5.320 -0.624 6.329 1.00 95.38 115 VAL A N 1
ATOM 964 C CA . VAL A 1 115 ? 6.011 0.551 5.761 1.00 95.38 115 VAL A CA 1
ATOM 965 C C . VAL A 1 115 ? 7.536 0.461 5.805 1.00 95.38 115 VAL A C 1
ATOM 967 O O . VAL A 1 115 ? 8.208 1.225 5.119 1.00 95.38 115 VAL A O 1
ATOM 970 N N . GLU A 1 116 ? 8.086 -0.473 6.579 1.00 95.31 116 GLU A N 1
ATOM 971 C CA . GLU A 1 116 ? 9.521 -0.777 6.632 1.00 95.31 116 GLU A CA 1
ATOM 972 C C . GLU A 1 116 ? 9.931 -1.893 5.658 1.00 95.31 116 GLU A C 1
ATOM 974 O O . GLU A 1 116 ? 11.123 -2.142 5.478 1.00 95.31 116 GLU A O 1
ATOM 979 N N . ASN A 1 117 ? 8.975 -2.535 4.976 1.00 93.81 117 ASN A N 1
ATOM 980 C CA . ASN A 1 117 ? 9.230 -3.638 4.053 1.00 93.81 117 ASN A CA 1
ATOM 981 C C . ASN A 1 117 ? 8.696 -3.362 2.639 1.00 93.81 117 ASN A C 1
ATOM 983 O O . ASN A 1 117 ? 7.754 -2.602 2.419 1.00 93.81 117 ASN A O 1
ATOM 987 N N . ARG A 1 118 ? 9.326 -4.009 1.652 1.00 90.50 118 ARG A N 1
ATOM 988 C CA . ARG A 1 118 ? 8.925 -3.965 0.230 1.00 90.50 118 ARG A CA 1
ATOM 989 C C . ARG A 1 118 ? 8.088 -5.171 -0.187 1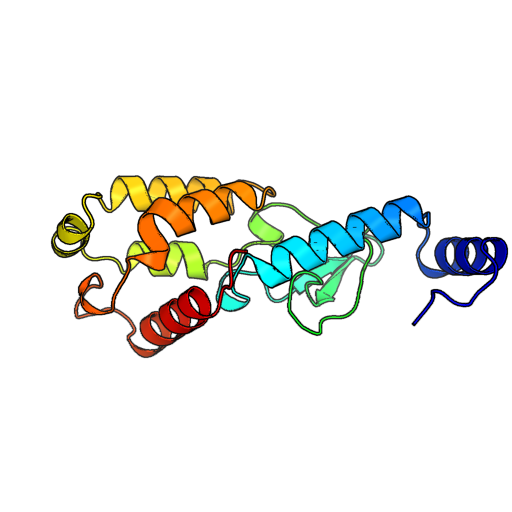.00 90.50 118 ARG A C 1
ATOM 991 O O . ARG A 1 118 ? 7.730 -5.289 -1.353 1.00 90.50 118 ARG A O 1
ATOM 998 N N . ASP A 1 119 ? 7.844 -6.093 0.736 1.00 93.50 119 ASP A N 1
ATOM 999 C CA . ASP A 1 119 ? 7.043 -7.276 0.468 1.00 93.50 119 ASP A CA 1
ATOM 1000 C C . ASP A 1 119 ? 5.576 -6.988 0.803 1.00 93.50 119 ASP A C 1
ATOM 1002 O O . 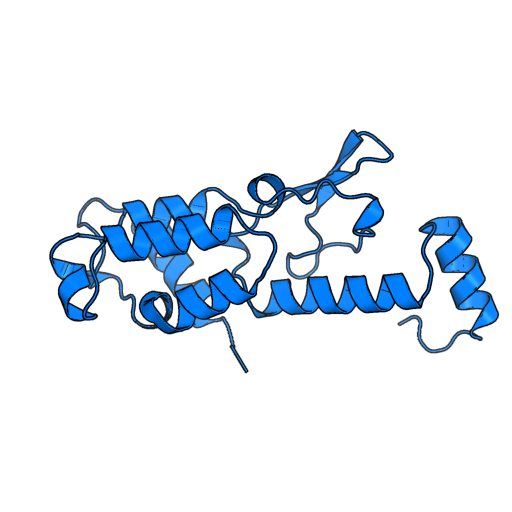ASP A 1 119 ? 5.213 -6.625 1.925 1.00 93.50 119 ASP A O 1
ATOM 1006 N N . VAL A 1 120 ? 4.715 -7.173 -0.192 1.00 94.12 120 VAL A N 1
ATOM 1007 C CA . VAL A 1 120 ? 3.271 -6.980 -0.080 1.00 94.12 120 VAL A CA 1
ATOM 1008 C C . VAL A 1 120 ? 2.620 -7.963 0.908 1.00 94.12 120 VAL A C 1
ATOM 1010 O O . VAL A 1 120 ? 1.520 -7.714 1.407 1.00 94.12 120 VAL A O 1
ATOM 1013 N N . VAL A 1 121 ? 3.287 -9.076 1.240 1.00 94.81 121 VAL A N 1
ATOM 1014 C CA . VAL A 1 121 ? 2.806 -10.079 2.202 1.00 94.81 121 VAL A CA 1
ATOM 1015 C C . VAL A 1 121 ? 2.520 -9.457 3.569 1.00 94.81 121 VAL A C 1
ATOM 1017 O O . VAL A 1 121 ? 1.508 -9.797 4.189 1.00 94.81 121 VAL A O 1
ATOM 1020 N N . TYR A 1 122 ? 3.332 -8.495 4.022 1.00 95.75 122 TYR A N 1
ATOM 1021 C CA . TYR A 1 122 ? 3.084 -7.790 5.284 1.00 95.75 122 TYR A CA 1
ATOM 1022 C C . TYR A 1 122 ? 1.722 -7.088 5.277 1.00 95.75 122 TYR A C 1
ATOM 1024 O O . TYR A 1 122 ? 0.967 -7.185 6.251 1.00 95.75 122 TYR A O 1
ATOM 1032 N N . TYR A 1 123 ? 1.348 -6.484 4.145 1.00 96.19 123 TYR A N 1
ATOM 1033 C CA . TYR A 1 123 ? 0.032 -5.878 3.979 1.00 96.19 123 TYR A CA 1
ATOM 1034 C C . TYR A 1 123 ? -1.086 -6.924 3.970 1.00 96.19 123 TYR A C 1
ATOM 1036 O O . TYR A 1 123 ? -2.091 -6.738 4.653 1.00 96.19 123 TYR A O 1
ATOM 1044 N N . LYS A 1 124 ? -0.917 -8.062 3.283 1.00 95.44 124 LYS A N 1
ATOM 1045 C CA . LYS A 1 124 ? -1.907 -9.162 3.299 1.00 95.44 124 LYS A CA 1
ATOM 1046 C C . LYS A 1 124 ? -2.162 -9.680 4.722 1.00 95.44 124 LYS A C 1
ATOM 1048 O O . LYS A 1 124 ? -3.306 -9.931 5.122 1.00 95.44 124 LYS A O 1
ATOM 1053 N N . VAL A 1 125 ? -1.107 -9.791 5.531 1.00 95.31 125 VAL A N 1
ATOM 1054 C CA . VAL A 1 125 ? -1.201 -10.164 6.951 1.00 95.31 125 VAL A CA 1
ATOM 1055 C C . VAL A 1 125 ? -1.937 -9.092 7.756 1.00 95.31 125 VAL A C 1
ATOM 1057 O O . VAL A 1 125 ? -2.847 -9.420 8.521 1.00 95.31 125 VAL A O 1
ATOM 1060 N N . LEU A 1 126 ? -1.586 -7.816 7.583 1.00 96.38 126 LEU A N 1
ATOM 1061 C CA . LEU A 1 126 ? -2.277 -6.702 8.232 1.00 96.38 126 LEU A CA 1
ATOM 1062 C C . LEU A 1 126 ? -3.769 -6.687 7.855 1.00 96.38 126 LEU A C 1
ATOM 1064 O O . LEU A 1 126 ? -4.635 -6.614 8.731 1.00 96.38 126 LEU A O 1
ATOM 1068 N N . TYR A 1 127 ? -4.086 -6.828 6.571 1.00 95.94 127 TYR A N 1
ATOM 1069 C CA . TYR A 1 127 ? -5.449 -6.834 6.060 1.00 95.94 127 TYR A CA 1
ATOM 1070 C C . TYR A 1 127 ? -6.295 -7.944 6.683 1.00 95.94 127 TYR A C 1
ATOM 1072 O O . TYR A 1 127 ? -7.340 -7.675 7.281 1.00 95.94 127 TYR A O 1
ATOM 1080 N N . SER A 1 128 ? -5.815 -9.188 6.605 1.00 93.94 128 SER A N 1
ATOM 1081 C CA . SER A 1 128 ? -6.535 -10.367 7.097 1.00 93.94 128 SER A CA 1
ATOM 1082 C C . SER A 1 128 ? -6.758 -10.336 8.613 1.00 93.94 128 SER A C 1
ATOM 1084 O O . SER A 1 128 ? -7.811 -10.774 9.104 1.00 93.94 128 SER A O 1
ATOM 1086 N N . LYS A 1 129 ? -5.795 -9.790 9.367 1.00 93.50 129 LYS A N 1
ATOM 1087 C CA . LYS A 1 129 ? -5.871 -9.680 10.826 1.00 93.50 129 LYS A CA 1
ATOM 1088 C C . LYS A 1 129 ? -6.775 -8.547 11.285 1.00 93.50 129 LYS A C 1
ATOM 1090 O O . LYS A 1 129 ? -7.587 -8.791 12.186 1.00 93.50 129 LYS A O 1
ATOM 1095 N N . ILE A 1 130 ? -6.628 -7.350 10.704 1.00 95.44 130 ILE A N 1
ATOM 1096 C CA . ILE A 1 130 ? -7.276 -6.137 11.212 1.00 95.44 130 ILE A CA 1
ATOM 1097 C C . ILE A 1 130 ? -8.053 -5.325 10.175 1.00 95.44 130 ILE A C 1
ATOM 1099 O O . ILE A 1 130 ? -9.206 -5.022 10.464 1.00 95.44 130 ILE A O 1
ATOM 1103 N N . LEU A 1 131 ? -7.488 -4.963 9.012 1.00 95.25 131 LEU A N 1
ATOM 1104 C CA . LEU A 1 131 ? -8.094 -3.901 8.181 1.00 95.25 131 LEU A CA 1
ATOM 1105 C C . LEU A 1 131 ? -9.495 -4.270 7.694 1.00 95.25 131 LEU A C 1
ATOM 1107 O O . LEU A 1 131 ? -10.397 -3.447 7.809 1.00 95.25 131 LEU A O 1
ATOM 1111 N N . ARG A 1 132 ? -9.716 -5.526 7.284 1.00 94.06 132 ARG A N 1
ATOM 1112 C CA . ARG A 1 132 ? -11.041 -6.010 6.850 1.00 94.06 132 ARG A CA 1
ATOM 1113 C C . ARG A 1 132 ? -12.114 -6.013 7.945 1.00 94.06 132 ARG A C 1
ATOM 1115 O O . ARG A 1 132 ? -13.290 -6.181 7.657 1.00 94.06 132 ARG A O 1
ATOM 1122 N N . LYS A 1 133 ? -11.707 -5.905 9.213 1.00 94.44 133 LYS A N 1
ATOM 1123 C CA . LYS A 1 133 ? -12.607 -5.864 10.375 1.00 94.44 133 LYS A CA 1
ATOM 1124 C C . LYS A 1 133 ? -12.866 -4.437 10.842 1.00 94.44 133 LYS A C 1
ATOM 1126 O O . LYS A 1 133 ? -13.667 -4.239 11.751 1.00 94.44 133 LYS A O 1
ATOM 1131 N N . LEU A 1 134 ? -12.141 -3.449 10.312 1.00 95.12 134 LEU A N 1
ATOM 1132 C CA . LEU A 1 134 ? -12.299 -2.071 10.745 1.00 95.12 134 LEU A CA 1
ATOM 1133 C C . LEU A 1 134 ? -13.627 -1.502 10.240 1.00 95.12 134 LEU A C 1
ATOM 1135 O O . LEU A 1 134 ? -14.023 -1.712 9.102 1.00 95.12 134 LEU A O 1
ATOM 1139 N N . SER A 1 135 ? -14.288 -0.735 11.100 1.00 95.38 135 SER A N 1
ATOM 1140 C CA . SER A 1 135 ? -15.495 0.020 10.802 1.00 95.38 135 SER A CA 1
ATOM 1141 C C . SER A 1 135 ? -15.291 1.462 11.280 1.00 95.38 135 SER A C 1
ATOM 1143 O O . SER A 1 135 ? -14.381 1.713 12.084 1.00 95.38 135 SER A O 1
ATOM 1145 N N . PRO A 1 136 ? -16.132 2.421 10.851 1.00 95.50 136 PRO A N 1
ATOM 1146 C CA . PRO A 1 136 ? -16.042 3.807 11.311 1.00 95.50 136 PRO A CA 1
ATOM 1147 C C . PRO A 1 136 ? -16.087 3.949 12.840 1.00 95.50 136 PRO A C 1
ATOM 1149 O O . PRO A 1 136 ? -15.473 4.859 13.394 1.00 95.50 136 PRO A O 1
ATOM 1152 N N . LEU A 1 137 ? -16.751 3.023 13.540 1.00 95.75 137 LEU A N 1
ATOM 1153 C CA . LEU A 1 137 ? -16.877 3.057 14.995 1.00 95.75 137 LEU A CA 1
ATOM 1154 C C . LEU A 1 137 ? -15.523 2.910 15.699 1.00 95.75 137 LEU A C 1
ATOM 1156 O O . LEU A 1 137 ? -15.314 3.562 16.716 1.00 95.75 137 LEU A O 1
ATOM 1160 N N . HIS A 1 138 ? -14.563 2.163 15.143 1.00 97.31 138 HIS A N 1
ATOM 1161 C CA . HIS A 1 138 ? -13.254 1.938 15.776 1.00 97.31 138 HIS A CA 1
ATOM 1162 C C . HIS A 1 138 ? -12.336 3.175 15.801 1.00 97.31 138 HIS A C 1
ATOM 1164 O O . HIS A 1 138 ? -11.265 3.143 16.417 1.00 97.31 138 HIS A O 1
ATOM 1170 N N . PHE A 1 139 ? -12.726 4.268 15.147 1.00 97.56 139 PHE A N 1
ATOM 1171 C CA . PHE A 1 139 ? -11.947 5.500 15.067 1.00 97.56 139 PHE A CA 1
ATOM 1172 C C . PHE A 1 139 ? -12.370 6.510 16.137 1.00 97.56 139 PHE A C 1
ATOM 1174 O O . PHE A 1 139 ? -13.453 6.435 16.721 1.00 97.56 139 PHE A O 1
ATOM 1181 N N . ARG A 1 140 ? -11.471 7.447 16.451 1.00 96.62 140 ARG A N 1
ATOM 1182 C CA . ARG A 1 140 ? -11.735 8.516 17.425 1.00 96.62 140 ARG A CA 1
ATOM 1183 C C . ARG A 1 140 ? -12.829 9.466 16.913 1.00 96.62 140 ARG A C 1
ATOM 1185 O O . ARG A 1 140 ? -12.844 9.746 15.719 1.00 96.62 140 ARG A O 1
ATOM 1192 N N . PRO A 1 141 ? -13.658 10.058 17.795 1.00 94.31 141 PRO A N 1
ATOM 1193 C CA . PRO A 1 141 ? -14.646 11.069 17.401 1.00 94.31 141 PRO A CA 1
ATOM 1194 C C . PRO A 1 141 ? -14.055 12.264 16.638 1.00 94.31 141 PRO A C 1
ATOM 1196 O O . PRO A 1 141 ? -14.694 12.798 15.738 1.00 94.31 141 PRO A O 1
ATOM 1199 N N . SER A 1 142 ? -12.819 12.647 16.976 1.00 95.12 142 SER A N 1
ATOM 1200 C CA . SER A 1 142 ? -12.068 13.746 16.358 1.00 95.12 142 SER A CA 1
ATOM 1201 C C . SER A 1 142 ? -11.284 13.354 15.099 1.00 95.12 142 SER A C 1
ATOM 12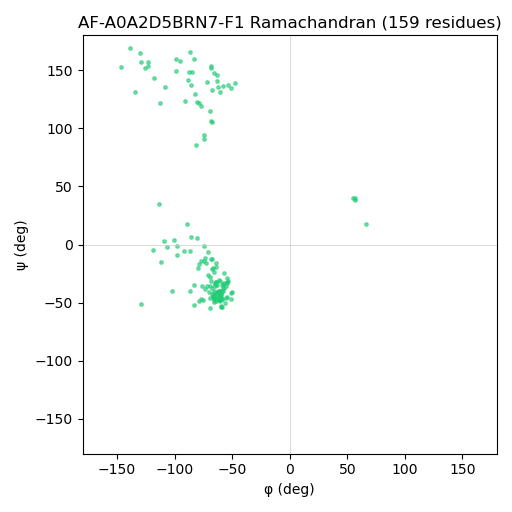03 O O . SER A 1 142 ? -10.489 14.150 14.603 1.00 95.12 142 SER A O 1
ATOM 1205 N N . ALA A 1 143 ? -11.441 12.127 14.592 1.00 95.50 143 ALA A N 1
ATOM 1206 C CA . ALA A 1 143 ? -10.776 11.705 13.364 1.00 95.50 143 ALA A CA 1
ATOM 1207 C C . ALA A 1 143 ? -11.332 12.448 12.137 1.00 95.50 143 ALA A C 1
ATOM 1209 O O . ALA A 1 143 ? -12.492 12.858 12.101 1.00 95.50 143 ALA A O 1
ATOM 1210 N N . HIS A 1 144 ? -10.514 12.580 11.091 1.00 96.25 144 HIS A N 1
ATOM 1211 C CA . HIS A 1 144 ? -10.950 13.181 9.834 1.00 96.25 144 HIS A CA 1
ATOM 1212 C C . HIS A 1 144 ? -11.855 12.206 9.059 1.00 96.25 144 HIS A C 1
ATOM 1214 O O . HIS A 1 144 ? -11.382 11.341 8.319 1.00 96.25 144 HIS A O 1
ATOM 1220 N N . TRP A 1 145 ? -13.172 12.330 9.229 1.00 95.94 145 TRP A N 1
ATOM 1221 C CA . TRP A 1 145 ? -14.148 11.345 8.746 1.00 95.94 145 TRP A CA 1
ATOM 1222 C C . TRP A 1 145 ? -14.176 11.142 7.231 1.00 95.94 145 TRP A C 1
ATOM 1224 O O . TRP A 1 145 ? -14.455 10.033 6.781 1.00 95.94 145 TRP A O 1
ATOM 1234 N N . ALA A 1 146 ? -13.874 12.165 6.427 1.00 95.69 146 ALA A N 1
ATOM 1235 C CA . ALA A 1 146 ? -13.768 11.985 4.977 1.00 95.69 146 ALA A CA 1
ATOM 1236 C C . ALA A 1 146 ? -12.590 11.065 4.611 1.00 95.69 146 ALA A C 1
ATOM 1238 O O . ALA A 1 146 ? -12.741 10.176 3.782 1.00 95.69 146 ALA A O 1
ATOM 1239 N N . PHE A 1 147 ? -11.460 11.208 5.310 1.00 96.31 147 PHE A N 1
ATOM 1240 C CA . PHE A 1 147 ? -10.289 10.354 5.108 1.00 96.31 147 PHE A CA 1
ATOM 1241 C C . PHE A 1 147 ? -10.550 8.924 5.588 1.00 96.31 147 PHE A C 1
ATOM 1243 O O . PHE A 1 147 ? -10.277 7.977 4.861 1.00 96.31 147 PHE A O 1
ATOM 1250 N N . VAL A 1 148 ? -11.130 8.758 6.783 1.00 97.19 148 VAL A N 1
ATOM 1251 C CA . VAL A 1 148 ? -11.455 7.428 7.328 1.00 97.19 148 VAL A CA 1
ATOM 1252 C C . VAL A 1 148 ? -12.426 6.683 6.415 1.00 97.19 148 VAL A C 1
ATOM 1254 O O . VAL A 1 148 ? -12.204 5.512 6.124 1.00 97.19 148 VAL A O 1
ATOM 1257 N N . ARG A 1 149 ? -13.489 7.349 5.944 1.00 96.12 149 ARG A N 1
ATOM 1258 C CA . ARG A 1 149 ? -14.462 6.729 5.036 1.00 96.12 149 ARG A CA 1
ATOM 1259 C C . ARG A 1 149 ? -13.815 6.298 3.729 1.00 96.12 149 ARG A C 1
ATOM 1261 O O . ARG A 1 149 ? -14.045 5.170 3.314 1.00 96.12 149 ARG A O 1
ATOM 1268 N N . GLU A 1 150 ? -12.986 7.147 3.128 1.00 96.06 150 GLU A N 1
ATOM 1269 C CA . GLU A 1 150 ? -12.305 6.800 1.880 1.00 96.06 150 GLU A CA 1
ATOM 1270 C C . GLU A 1 150 ? -11.306 5.654 2.070 1.00 96.06 150 GLU A C 1
ATOM 1272 O O . GLU A 1 150 ? -11.291 4.713 1.282 1.00 96.06 150 GLU A O 1
ATOM 1277 N N . ALA A 1 151 ? -10.533 5.672 3.157 1.00 96.56 151 ALA A N 1
ATOM 1278 C CA . ALA A 1 151 ? -9.609 4.592 3.476 1.00 96.56 151 ALA A CA 1
ATOM 1279 C C . ALA A 1 151 ? -10.337 3.253 3.671 1.00 96.56 151 ALA A C 1
ATOM 1281 O O . ALA A 1 151 ? -9.910 2.240 3.126 1.00 96.56 151 ALA A O 1
ATOM 1282 N N . LEU A 1 152 ? -11.448 3.236 4.419 1.00 95.94 152 LEU A N 1
ATOM 1283 C CA . LEU A 1 152 ? -12.246 2.022 4.617 1.00 95.94 152 LEU A CA 1
ATOM 1284 C C . LEU A 1 152 ? -12.925 1.557 3.326 1.00 95.94 152 LEU A C 1
ATOM 1286 O O . LEU A 1 152 ? -12.991 0.354 3.092 1.00 95.94 152 LEU A O 1
ATOM 1290 N N . ARG A 1 153 ? -13.390 2.491 2.486 1.00 95.69 153 ARG A N 1
ATOM 1291 C CA . ARG A 1 153 ? -13.970 2.187 1.173 1.00 95.69 153 ARG A CA 1
ATOM 1292 C C . ARG A 1 153 ? -12.950 1.474 0.289 1.00 95.69 153 ARG A C 1
ATOM 1294 O O . ARG A 1 153 ? -13.212 0.358 -0.135 1.00 95.69 153 ARG A O 1
ATOM 1301 N N . GLN A 1 154 ? -11.761 2.053 0.103 1.00 94.06 154 GLN A N 1
ATOM 1302 C CA . GLN A 1 154 ? -10.728 1.424 -0.726 1.00 94.06 154 GLN A CA 1
ATOM 1303 C C . GLN A 1 154 ? -10.212 0.107 -0.138 1.00 94.06 154 GLN A C 1
ATOM 1305 O O . GLN A 1 154 ? -9.902 -0.800 -0.895 1.00 94.06 154 GLN A O 1
ATOM 1310 N N . VAL A 1 155 ? -10.130 -0.031 1.193 1.00 94.00 155 VAL A N 1
ATOM 1311 C CA . VAL A 1 155 ? -9.817 -1.321 1.840 1.00 94.00 155 VAL A CA 1
ATOM 1312 C C . VAL A 1 155 ? -10.897 -2.363 1.531 1.00 94.00 155 VAL A C 1
ATOM 1314 O O . VAL A 1 155 ? -10.566 -3.518 1.285 1.00 94.00 155 VAL A O 1
ATOM 1317 N N . GLY A 1 156 ? -12.174 -1.976 1.541 1.00 88.94 156 GLY A N 1
ATOM 1318 C CA . GLY A 1 156 ? -13.288 -2.860 1.189 1.00 88.94 156 GLY A CA 1
ATOM 1319 C C . GLY A 1 156 ? -13.272 -3.307 -0.275 1.00 88.94 156 GLY A C 1
ATOM 1320 O O . GLY A 1 156 ? -13.633 -4.446 -0.551 1.00 88.94 156 GLY A O 1
ATOM 1321 N N . ASP A 1 157 ? -12.799 -2.447 -1.180 1.00 82.31 157 ASP A N 1
ATOM 1322 C CA . ASP A 1 157 ? -12.700 -2.731 -2.619 1.00 82.31 157 ASP A CA 1
ATOM 1323 C C . ASP A 1 157 ? -11.573 -3.734 -2.962 1.00 82.31 157 ASP A C 1
ATOM 1325 O O . ASP A 1 157 ? -11.560 -4.306 -4.055 1.00 82.31 157 ASP A O 1
ATOM 1329 N N . VAL A 1 158 ? -10.628 -3.982 -2.042 1.00 76.38 158 VAL A N 1
ATOM 1330 C CA . VAL A 1 158 ? -9.542 -4.953 -2.255 1.00 76.38 158 VAL A CA 1
ATOM 1331 C C . VAL A 1 158 ? -10.109 -6.372 -2.296 1.00 76.38 158 VAL A C 1
ATOM 1333 O O . VAL A 1 158 ? -10.429 -6.969 -1.265 1.00 76.38 158 VAL A O 1
ATOM 1336 N N . SER A 1 159 ? -10.163 -6.942 -3.497 1.00 58.72 159 SER A N 1
ATOM 1337 C CA . SER A 1 159 ? -10.479 -8.351 -3.723 1.00 58.72 159 SER A CA 1
ATOM 1338 C C . SER A 1 159 ? -9.223 -9.192 -3.493 1.00 58.72 159 SER A C 1
ATOM 1340 O O . SER A 1 159 ? -8.479 -9.474 -4.427 1.00 58.72 159 SER A O 1
ATOM 1342 N N . LEU A 1 160 ? -8.943 -9.575 -2.244 1.00 58.88 160 LEU A N 1
ATOM 1343 C CA . LEU A 1 160 ? -7.907 -10.579 -1.984 1.00 58.88 160 LEU A CA 1
ATOM 1344 C C . LEU A 1 160 ? -8.447 -11.963 -2.377 1.00 58.88 160 LEU A C 1
ATOM 1346 O O . LEU A 1 160 ? -9.095 -12.617 -1.559 1.00 58.88 160 LEU A O 1
ATOM 1350 N N . SER A 1 161 ? -8.220 -12.363 -3.630 1.00 42.59 161 SER A N 1
ATOM 1351 C CA . SER A 1 161 ? -8.401 -13.737 -4.123 1.00 42.59 161 SER A CA 1
ATOM 1352 C C . SER A 1 161 ? -7.326 -14.669 -3.577 1.00 42.59 161 SER A C 1
ATOM 1354 O O . SER A 1 161 ? -6.137 -14.273 -3.672 1.00 42.59 161 SER A O 1
#

Solvent-accessible surface area (backbone atoms only — not comparable to full-atom values): 9132 Å² total; per-residue (Å²): 142,74,88,85,55,58,70,68,57,51,46,49,51,34,41,72,78,69,67,42,52,69,65,56,52,49,55,46,49,54,51,28,53,51,38,41,50,65,46,47,61,76,37,36,30,76,41,27,42,28,66,85,78,73,44,76,39,63,25,45,46,36,85,95,40,61,86,68,65,64,93,41,40,52,71,50,26,75,38,48,37,30,70,48,52,61,49,55,56,66,36,47,26,65,73,54,34,42,80,73,77,46,47,55,68,60,54,44,50,43,48,48,55,25,48,72,35,83,54,66,62,41,47,54,52,39,35,76,71,45,58,81,74,62,54,82,75,31,37,38,93,87,43,64,60,71,59,54,50,52,53,52,50,44,58,68,68,43,67,83,125

pLDDT: mean 89.63, std 11.95, range [41.91, 97.75]

Radius of gyration: 18.47 Å; Cα contacts (8 Å, |Δi|>4): 188; chains: 1; bounding box: 35×28×57 Å

Mean predicted aligned error: 5.94 Å

Foldseek 3Di:
DLPPDDLVVVQVCCCVPQVDGVVLVVVQVVLLVCLQLQPFPQFFDQWWAFQVVRDTAGDSSHPPGDDHRPVRTPQQLQRTTDCLLVVLLVQFDQVLQCVLVDGSVVLNVLSCVNSRDSDSVSSVVSLVSPLVPDDPRRGDPPDPVVSNVVSNVSSVVRDPD

Sequence (161 aa):
MLFFLPHDLVNLVLTFELQISPLELSEDIDFFVTWHNTVPSLFLSPRLLDTRYLFFVANPMLVNHPYTPRRHLAMRPADIWSQTLPALGQMICRERIREVRSYKKCILRWIYDCVENRDVVYYKVLYSKILRKLSPLHFRPSAHWAFVREALRQVGDVSLS